Protein AF-A0AAU6CUV7-F1 (afdb_monomer_lite)

Foldseek 3Di:
DDAAEFEDDDPPDQATQLARDGPVPDDPSHHYDPDPVPGRRNHVCVVVVPRPPPPVPDPDPDD

pLDDT: mean 75.58, std 16.82, range [43.25, 93.38]

Radius of gyration: 13.68 Å; chains: 1; bounding box: 24×22×52 Å

Structure (mmCIF, N/CA/C/O backbone):
data_AF-A0AAU6CUV7-F1
#
_entry.id   AF-A0AAU6CUV7-F1
#
loop_
_atom_site.group_PDB
_atom_site.id
_atom_site.type_symbol
_atom_site.label_atom_id
_atom_site.label_alt_id
_atom_site.label_comp_id
_atom_site.label_asym_id
_atom_site.label_entity_id
_atom_site.label_seq_id
_atom_site.pdbx_PDB_ins_code
_atom_site.Cartn_x
_atom_site.Cartn_y
_atom_site.Cartn_z
_atom_site.occupancy
_atom_site.B_iso_or_equiv
_atom_site.auth_seq_id
_atom_site.auth_comp_id
_atom_site.auth_asym_id
_atom_site.auth_atom_id
_atom_site.pdbx_PDB_model_num
ATOM 1 N N . MET A 1 1 ? -6.085 1.222 17.893 1.00 55.34 1 MET A N 1
ATOM 2 C CA . MET A 1 1 ? -6.013 1.603 16.468 1.00 55.34 1 MET A CA 1
ATOM 3 C C . MET A 1 1 ? -5.058 0.613 15.819 1.00 55.34 1 MET A C 1
ATOM 5 O O . MET A 1 1 ? -3.950 0.520 16.336 1.00 55.34 1 MET A O 1
ATOM 9 N N . PRO A 1 2 ? -5.471 -0.206 14.840 1.00 66.88 2 PRO A N 1
ATOM 10 C CA . PRO A 1 2 ? -4.555 -1.154 14.209 1.00 66.88 2 PRO A CA 1
ATOM 11 C C . PRO A 1 2 ? -3.430 -0.391 13.497 1.00 66.88 2 PRO A C 1
ATOM 13 O O . PRO A 1 2 ? -3.688 0.620 12.847 1.00 66.88 2 PRO A O 1
ATOM 16 N N . GLU A 1 3 ? -2.191 -0.848 13.663 1.00 83.06 3 GLU A N 1
ATOM 17 C CA . GLU A 1 3 ? -1.045 -0.339 12.905 1.00 83.06 3 GLU A CA 1
ATOM 18 C C . GLU A 1 3 ? -1.252 -0.659 11.416 1.00 83.06 3 GLU A C 1
ATOM 20 O O . GLU A 1 3 ? -1.518 -1.809 11.056 1.00 83.06 3 GLU A O 1
ATOM 25 N N . THR A 1 4 ? -1.188 0.350 10.541 1.00 91.69 4 THR A N 1
ATOM 26 C CA . THR A 1 4 ? -1.268 0.100 9.096 1.00 91.69 4 THR A CA 1
ATOM 27 C C . THR A 1 4 ? 0.117 -0.279 8.596 1.00 91.69 4 THR A C 1
ATOM 29 O O . THR A 1 4 ? 1.108 0.388 8.897 1.00 91.69 4 THR A O 1
ATOM 32 N N . VAL A 1 5 ? 0.194 -1.360 7.827 1.00 93.38 5 VAL A N 1
ATOM 33 C CA . VAL A 1 5 ? 1.431 -1.842 7.224 1.00 93.38 5 VAL A CA 1
ATOM 34 C C . VAL A 1 5 ? 1.435 -1.423 5.759 1.00 93.38 5 VAL A C 1
ATOM 36 O O . VAL A 1 5 ? 0.608 -1.866 4.958 1.00 93.38 5 VAL A O 1
ATOM 39 N N . HIS A 1 6 ? 2.361 -0.537 5.416 1.00 92.38 6 HIS A N 1
ATOM 40 C CA . HIS A 1 6 ? 2.580 -0.031 4.068 1.00 92.38 6 HIS A CA 1
ATOM 41 C C . HIS A 1 6 ? 3.631 -0.863 3.347 1.00 92.38 6 HIS A C 1
ATOM 43 O O . HIS A 1 6 ? 4.544 -1.425 3.951 1.00 92.38 6 HIS A O 1
ATOM 49 N N . ALA A 1 7 ? 3.532 -0.900 2.026 1.00 91.06 7 ALA A N 1
ATOM 50 C CA . ALA A 1 7 ? 4.597 -1.443 1.209 1.00 91.06 7 ALA A CA 1
ATOM 51 C C . ALA A 1 7 ? 5.812 -0.506 1.261 1.00 91.06 7 ALA A C 1
ATOM 53 O O . ALA A 1 7 ? 5.686 0.710 1.093 1.00 91.06 7 ALA A O 1
ATOM 54 N N . CYS A 1 8 ? 6.987 -1.080 1.490 1.00 91.25 8 CYS A N 1
ATOM 55 C CA . CYS A 1 8 ? 8.251 -0.367 1.428 1.00 91.25 8 CYS A CA 1
ATOM 56 C C . CYS A 1 8 ? 8.453 0.171 -0.001 1.00 91.25 8 CYS A C 1
ATOM 58 O O . CYS A 1 8 ? 8.213 -0.571 -0.961 1.00 91.25 8 CYS A O 1
ATOM 60 N N . PRO A 1 9 ? 8.871 1.438 -0.175 1.00 85.81 9 PRO A N 1
ATOM 61 C CA . PRO A 1 9 ? 9.214 1.958 -1.491 1.00 85.81 9 PRO A CA 1
ATOM 62 C C . PRO A 1 9 ? 10.286 1.080 -2.159 1.00 85.81 9 PRO A C 1
ATOM 64 O O . PRO A 1 9 ? 11.283 0.743 -1.512 1.00 85.81 9 PRO A O 1
ATOM 67 N N . PRO A 1 10 ? 10.123 0.697 -3.437 1.00 82.25 10 PRO A N 1
ATOM 68 C CA . PRO A 1 10 ? 11.183 0.014 -4.168 1.00 82.25 10 PRO A CA 1
ATOM 69 C C . PRO A 1 10 ? 12.403 0.933 -4.317 1.00 82.25 10 PRO A C 1
ATOM 71 O O . PRO A 1 10 ? 12.278 2.158 -4.322 1.00 82.25 10 PRO A O 1
ATOM 74 N N . GLY A 1 11 ? 13.594 0.344 -4.455 1.00 80.62 11 GLY A N 1
ATOM 75 C CA . GLY A 1 11 ? 14.837 1.104 -4.608 1.00 80.62 11 GLY A CA 1
ATOM 76 C C . GLY A 1 11 ? 14.747 2.112 -5.759 1.00 80.62 11 GLY A C 1
ATOM 77 O O . GLY A 1 11 ? 14.474 1.733 -6.895 1.00 80.62 11 GLY A O 1
ATOM 78 N N . GLY A 1 12 ? 14.952 3.395 -5.453 1.00 78.62 12 GLY A N 1
ATOM 79 C CA . GLY A 1 12 ? 14.822 4.502 -6.410 1.00 78.62 12 GLY A CA 1
ATOM 80 C C . GLY A 1 12 ? 13.460 5.208 -6.413 1.00 78.62 12 GLY A C 1
ATOM 81 O O . GLY A 1 12 ? 13.344 6.265 -7.027 1.00 78.62 12 GLY A O 1
ATOM 82 N N . SER A 1 13 ? 12.456 4.689 -5.700 1.00 79.81 13 SER A N 1
ATOM 83 C CA . SER A 1 13 ? 11.182 5.377 -5.469 1.00 79.81 13 SER A CA 1
ATOM 84 C C . SER A 1 13 ? 11.170 6.066 -4.105 1.00 79.81 13 SER A C 1
ATOM 86 O O . SER A 1 13 ? 11.624 5.513 -3.104 1.00 79.81 13 SER A O 1
ATOM 88 N N . SER A 1 14 ? 10.619 7.277 -4.050 1.00 85.94 14 SER A N 1
ATOM 89 C CA . SER A 1 14 ? 10.369 8.010 -2.803 1.00 85.94 14 SER A CA 1
ATOM 90 C C . SER A 1 14 ? 8.971 7.757 -2.233 1.00 85.94 14 SER A C 1
ATOM 92 O O . SER A 1 14 ? 8.645 8.278 -1.166 1.00 85.94 14 SER A O 1
ATOM 94 N N . LEU A 1 15 ? 8.145 6.972 -2.930 1.00 87.50 15 LEU A N 1
ATOM 95 C CA . LEU A 1 15 ? 6.734 6.774 -2.621 1.00 87.50 15 LEU A CA 1
ATOM 96 C C . LEU A 1 15 ? 6.450 5.309 -2.304 1.00 87.50 15 LEU A C 1
ATOM 98 O O . LEU A 1 15 ? 6.915 4.398 -2.991 1.00 87.50 15 LEU A O 1
ATOM 102 N N . THR A 1 16 ? 5.638 5.083 -1.275 1.00 88.25 16 THR A N 1
ATOM 103 C CA . THR A 1 16 ? 5.099 3.752 -0.990 1.00 88.25 16 THR A CA 1
ATOM 104 C C . THR A 1 16 ? 4.180 3.314 -2.135 1.00 88.25 16 THR A C 1
ATOM 106 O O . THR A 1 16 ? 3.279 4.063 -2.510 1.00 88.25 16 THR A O 1
ATOM 109 N N . PRO A 1 17 ? 4.344 2.107 -2.702 1.00 84.44 17 PRO A N 1
ATOM 110 C CA . PRO A 1 17 ? 3.543 1.686 -3.850 1.00 84.44 17 PRO A CA 1
ATOM 111 C C . PRO A 1 17 ? 2.089 1.366 -3.474 1.00 84.44 17 PRO A C 1
ATOM 113 O O . PRO A 1 17 ? 1.242 1.245 -4.351 1.00 84.44 17 PRO A O 1
ATOM 116 N N . CYS A 1 18 ? 1.779 1.229 -2.179 1.00 87.12 18 CYS A N 1
ATOM 117 C CA . CYS A 1 18 ? 0.426 0.949 -1.709 1.00 87.12 18 CYS A CA 1
ATOM 118 C C . CYS A 1 18 ? -0.466 2.193 -1.679 1.00 87.12 18 CYS A C 1
ATOM 120 O O . CYS A 1 18 ? -1.638 2.084 -2.021 1.00 87.12 18 CYS A O 1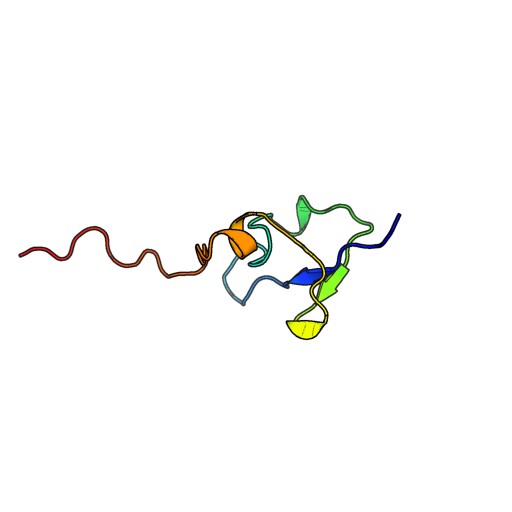
ATOM 122 N N . CYS A 1 19 ? 0.050 3.358 -1.269 1.00 85.38 19 CYS A N 1
ATOM 123 C CA . CYS A 1 19 ? -0.751 4.576 -1.119 1.00 85.38 19 CYS A CA 1
ATOM 124 C C . CYS A 1 19 ? -0.157 5.836 -1.746 1.00 85.38 19 CYS A C 1
ATOM 126 O O . CYS A 1 19 ? -0.754 6.903 -1.597 1.00 85.38 19 CYS A O 1
ATOM 128 N N . HIS A 1 20 ? 0.980 5.716 -2.434 1.00 83.69 20 HIS A N 1
ATOM 129 C CA . HIS A 1 20 ? 1.719 6.818 -3.056 1.00 83.69 20 HIS A CA 1
ATOM 130 C C . HIS A 1 20 ? 2.049 7.956 -2.102 1.00 83.69 20 HIS A C 1
ATOM 132 O O . HIS A 1 20 ? 2.203 9.103 -2.511 1.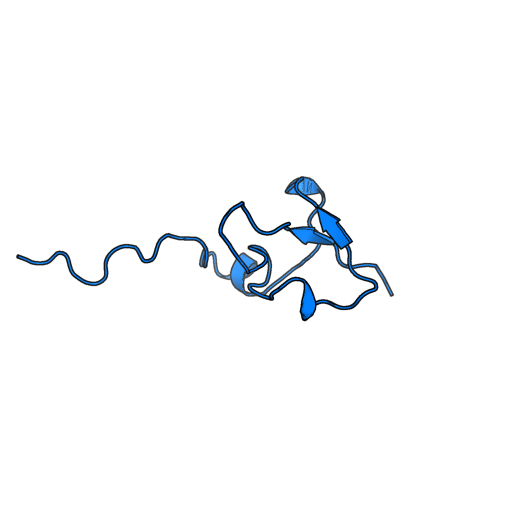00 83.69 20 HIS A O 1
ATOM 138 N N . ARG A 1 21 ? 2.197 7.626 -0.819 1.00 87.00 21 ARG A N 1
ATOM 139 C CA . ARG A 1 21 ? 2.693 8.566 0.178 1.00 87.00 21 ARG A CA 1
ATOM 140 C C . ARG A 1 21 ? 4.168 8.331 0.429 1.00 87.00 21 ARG A C 1
ATOM 142 O O . ARG A 1 21 ? 4.600 7.169 0.451 1.00 87.00 21 ARG A O 1
ATOM 149 N N . PRO A 1 22 ? 4.943 9.396 0.642 1.00 88.44 22 PRO A N 1
ATOM 150 C CA . PRO A 1 22 ? 6.306 9.243 1.086 1.00 88.44 22 PRO A CA 1
ATOM 151 C C . PRO A 1 22 ? 6.346 8.709 2.528 1.00 88.44 22 PRO A C 1
ATOM 153 O O . PRO A 1 22 ? 5.503 9.088 3.345 1.00 88.44 22 PRO A O 1
ATOM 156 N N . PRO A 1 23 ? 7.344 7.880 2.884 1.00 87.62 23 PRO A N 1
ATOM 157 C CA . PRO A 1 23 ? 7.481 7.319 4.230 1.00 87.62 23 PRO A CA 1
ATOM 158 C C . PRO A 1 23 ? 7.444 8.344 5.369 1.00 87.62 23 PRO A C 1
ATOM 160 O O . PRO A 1 23 ? 6.993 8.032 6.464 1.00 87.62 23 PRO A O 1
ATOM 163 N N . PHE A 1 24 ? 7.913 9.569 5.121 1.00 87.94 24 PHE A N 1
ATOM 164 C CA . PHE A 1 24 ? 7.956 10.643 6.116 1.00 87.94 24 PHE A CA 1
ATOM 165 C C . PHE A 1 24 ? 6.608 11.345 6.345 1.00 87.94 24 PHE A C 1
ATOM 167 O O . PHE A 1 24 ? 6.458 12.032 7.352 1.00 87.94 24 PHE A O 1
ATOM 174 N N . GLU A 1 25 ? 5.633 11.170 5.449 1.00 89.62 25 GLU A N 1
ATOM 175 C CA . GLU A 1 25 ? 4.249 11.634 5.643 1.00 89.62 25 GLU A CA 1
ATOM 176 C C . GLU A 1 25 ? 3.352 10.563 6.275 1.00 89.62 25 GLU A C 1
ATOM 178 O O . GLU A 1 25 ? 2.193 10.832 6.603 1.00 89.62 25 GLU A O 1
ATOM 183 N N . LEU A 1 26 ? 3.861 9.340 6.448 1.00 87.44 26 LEU A N 1
ATOM 184 C CA . LEU A 1 26 ? 3.127 8.288 7.134 1.00 87.44 26 LEU A CA 1
ATOM 185 C C . LEU A 1 26 ? 3.104 8.543 8.650 1.00 87.44 26 LEU A C 1
ATOM 187 O O . LEU A 1 26 ? 4.081 9.044 9.219 1.00 87.44 26 LEU A O 1
ATOM 191 N N . PRO A 1 27 ? 2.009 8.175 9.337 1.00 89.69 27 PRO A N 1
ATOM 192 C CA . PRO A 1 27 ? 1.981 8.131 10.791 1.00 89.69 27 PRO A CA 1
ATOM 193 C C . PRO A 1 27 ? 3.178 7.352 11.345 1.00 89.69 27 PRO A C 1
ATOM 195 O O . PRO A 1 27 ? 3.479 6.253 10.894 1.00 89.69 27 PRO A O 1
ATOM 198 N N . ARG A 1 28 ? 3.834 7.874 12.387 1.00 87.69 28 ARG A N 1
ATOM 199 C CA . ARG A 1 28 ? 4.978 7.191 13.033 1.00 87.69 28 ARG A CA 1
ATOM 200 C C . ARG A 1 28 ? 4.617 5.847 13.679 1.00 87.69 28 ARG A C 1
ATOM 202 O O . ARG A 1 28 ? 5.507 5.097 14.057 1.00 87.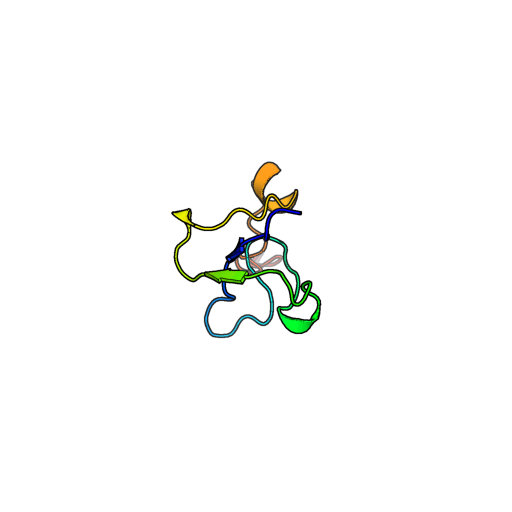69 28 ARG A O 1
ATOM 209 N N . THR A 1 29 ? 3.326 5.587 13.860 1.00 89.88 29 THR A N 1
ATOM 210 C CA . THR A 1 29 ? 2.780 4.324 14.366 1.00 89.88 29 THR A CA 1
ATOM 211 C C . THR A 1 29 ? 2.615 3.269 13.279 1.00 89.88 29 THR A C 1
ATOM 213 O O . THR A 1 29 ? 2.373 2.111 13.605 1.00 89.88 29 THR A O 1
ATOM 216 N N . ASP A 1 30 ? 2.701 3.664 12.011 1.00 90.44 30 ASP A N 1
ATOM 217 C CA . ASP A 1 30 ? 2.575 2.751 10.888 1.00 90.44 30 ASP A CA 1
ATOM 218 C C . ASP A 1 30 ? 3.903 2.047 10.608 1.00 90.44 30 ASP A C 1
ATOM 220 O O . ASP A 1 30 ? 4.994 2.542 10.911 1.00 90.44 30 ASP A O 1
ATOM 224 N N . ARG A 1 31 ? 3.803 0.865 10.006 1.00 92.31 31 ARG A N 1
ATOM 225 C CA . ARG A 1 31 ? 4.952 0.036 9.645 1.00 92.31 31 ARG A CA 1
ATOM 226 C C . ARG A 1 31 ? 5.135 -0.017 8.140 1.00 92.31 31 ARG A C 1
ATOM 228 O O . ARG A 1 31 ? 4.196 0.188 7.380 1.00 92.31 31 ARG A O 1
ATOM 235 N N . MET A 1 32 ? 6.351 -0.342 7.713 1.00 91.12 32 MET A N 1
ATOM 236 C CA . MET A 1 32 ? 6.665 -0.652 6.322 1.00 91.12 32 MET A CA 1
ATOM 237 C C . MET A 1 32 ? 7.210 -2.073 6.220 1.00 91.12 32 MET A C 1
ATOM 239 O O . MET A 1 32 ? 7.972 -2.505 7.084 1.00 91.12 32 MET A O 1
ATOM 243 N N . THR A 1 33 ? 6.833 -2.781 5.160 1.00 91.62 33 THR A N 1
ATOM 244 C CA . THR A 1 33 ? 7.276 -4.150 4.877 1.00 91.62 33 THR A CA 1
ATOM 245 C C . THR A 1 33 ? 7.700 -4.294 3.418 1.00 91.62 33 THR A C 1
ATOM 247 O O . THR A 1 33 ? 7.147 -3.637 2.537 1.00 91.62 33 THR A O 1
ATOM 250 N N . GLN A 1 34 ? 8.685 -5.148 3.150 1.00 90.06 34 GLN A N 1
ATOM 251 C CA . GLN A 1 34 ? 9.008 -5.582 1.784 1.00 90.06 34 GLN A CA 1
ATOM 252 C C . GLN A 1 34 ? 8.156 -6.782 1.345 1.00 90.06 34 GLN A C 1
ATOM 254 O O . GLN A 1 34 ? 8.112 -7.083 0.156 1.00 90.06 34 GLN A O 1
ATOM 259 N N . ASP A 1 35 ? 7.490 -7.448 2.291 1.00 90.62 35 ASP A N 1
ATOM 260 C CA . ASP A 1 35 ? 6.623 -8.593 2.033 1.00 90.62 35 ASP A CA 1
ATOM 261 C C . ASP A 1 35 ? 5.225 -8.126 1.582 1.00 90.62 35 ASP A C 1
ATOM 263 O O . ASP A 1 35 ? 4.525 -7.486 2.373 1.00 90.62 35 ASP A O 1
ATOM 267 N N . PRO A 1 36 ? 4.802 -8.396 0.331 1.00 83.75 36 PRO A N 1
ATOM 268 C CA . PRO A 1 36 ? 3.532 -7.900 -0.198 1.00 83.75 36 PRO A CA 1
ATOM 269 C C . PRO A 1 36 ? 2.309 -8.492 0.513 1.00 83.75 36 PRO A C 1
ATOM 271 O O . PRO A 1 36 ? 1.273 -7.825 0.563 1.00 83.75 36 PRO A O 1
ATOM 274 N N . ASP A 1 37 ? 2.423 -9.696 1.080 1.00 88.75 37 ASP A N 1
ATOM 275 C CA . ASP A 1 37 ? 1.333 -10.370 1.795 1.00 88.75 37 ASP A CA 1
ATOM 276 C C . ASP A 1 37 ? 1.087 -9.773 3.191 1.00 88.75 37 ASP A C 1
ATOM 278 O O . ASP A 1 37 ? -0.033 -9.808 3.702 1.00 88.75 37 ASP A O 1
ATOM 282 N N . ALA A 1 38 ? 2.099 -9.135 3.786 1.00 90.31 38 ALA A N 1
ATOM 283 C CA . ALA A 1 38 ? 1.977 -8.404 5.045 1.00 90.31 38 ALA A CA 1
ATOM 284 C C . ALA A 1 38 ? 1.422 -6.969 4.894 1.00 90.31 38 ALA A C 1
ATOM 286 O O . ALA A 1 38 ? 1.236 -6.280 5.899 1.00 90.31 38 ALA A O 1
ATOM 287 N N . VAL A 1 39 ? 1.169 -6.481 3.671 1.00 91.06 39 VAL A N 1
ATOM 288 C CA . VAL A 1 39 ? 0.666 -5.115 3.427 1.00 91.06 39 VAL A CA 1
ATOM 289 C C . VAL A 1 39 ? -0.827 -5.022 3.755 1.00 91.06 39 VAL A C 1
ATOM 291 O O . VAL A 1 39 ? -1.665 -5.617 3.081 1.00 91.06 39 VAL A O 1
ATOM 294 N N . THR A 1 40 ? -1.180 -4.195 4.741 1.00 91.25 40 THR A N 1
ATOM 295 C CA . THR A 1 40 ? -2.577 -3.945 5.151 1.00 91.25 40 THR A CA 1
ATOM 296 C C . THR A 1 40 ? -3.123 -2.599 4.662 1.00 91.25 40 THR A C 1
ATOM 298 O O . THR A 1 40 ? -4.313 -2.308 4.806 1.00 91.25 40 THR A O 1
ATOM 301 N N . CYS A 1 41 ? -2.277 -1.772 4.041 1.00 88.88 41 CYS A N 1
ATOM 302 C CA . CYS A 1 41 ? -2.670 -0.490 3.468 1.00 88.88 41 CYS A CA 1
ATOM 303 C C . CYS A 1 41 ? -3.666 -0.664 2.306 1.00 88.88 41 CYS A C 1
ATOM 305 O O . CYS A 1 41 ? -3.304 -1.049 1.191 1.00 88.88 41 CYS A O 1
ATOM 307 N N . THR A 1 42 ? -4.934 -0.342 2.569 1.00 81.44 42 THR A N 1
ATOM 308 C CA . THR A 1 42 ? -6.026 -0.392 1.586 1.00 81.44 42 THR A CA 1
ATOM 309 C C . THR A 1 42 ? -6.220 0.990 0.975 1.00 81.44 42 THR A C 1
ATOM 311 O O . THR A 1 42 ? -7.135 1.729 1.332 1.00 81.44 42 THR A O 1
ATOM 314 N N . SER A 1 43 ? -5.310 1.387 0.090 1.00 72.31 43 SER A N 1
ATOM 315 C CA . SER A 1 43 ? -5.451 2.658 -0.620 1.00 72.31 43 SER A CA 1
ATOM 316 C C . SER A 1 43 ? -6.384 2.498 -1.826 1.00 72.31 43 SER A C 1
ATOM 318 O O . SER A 1 43 ? -6.344 1.453 -2.483 1.00 72.31 43 SER A O 1
ATOM 320 N N . PRO A 1 44 ? -7.198 3.514 -2.171 1.00 62.19 44 PRO A N 1
ATOM 321 C CA . PRO A 1 44 ? -8.150 3.431 -3.280 1.00 62.19 44 PRO A CA 1
ATOM 322 C C . PRO A 1 44 ? -7.479 3.131 -4.627 1.00 62.19 44 PRO A C 1
ATOM 324 O O . PRO A 1 44 ? -8.098 2.492 -5.469 1.00 62.19 44 PRO A O 1
ATOM 327 N N . TRP A 1 45 ? -6.199 3.486 -4.793 1.00 60.34 45 TRP A N 1
ATOM 328 C CA . TRP A 1 45 ? -5.361 3.118 -5.943 1.00 60.34 45 TRP A CA 1
ATOM 329 C C . TRP A 1 45 ? -5.321 1.607 -6.204 1.00 60.34 45 TRP A C 1
ATOM 331 O O . TRP A 1 45 ? -5.409 1.171 -7.349 1.00 60.34 45 TRP A O 1
ATOM 341 N N . ARG A 1 46 ? -5.284 0.799 -5.138 1.00 57.22 46 ARG A N 1
ATOM 342 C CA . ARG A 1 46 ? -5.277 -0.665 -5.235 1.00 57.22 46 ARG A CA 1
ATOM 343 C C . ARG A 1 46 ? -6.638 -1.229 -5.657 1.00 57.22 46 ARG A C 1
ATOM 345 O O . ARG A 1 46 ? -6.689 -2.304 -6.240 1.00 57.22 46 ARG A O 1
ATOM 352 N N . LEU A 1 47 ? -7.732 -0.511 -5.382 1.00 56.66 47 LEU A N 1
ATOM 353 C CA . LEU A 1 47 ? -9.102 -0.937 -5.703 1.00 56.66 47 LEU A CA 1
ATOM 354 C C . LEU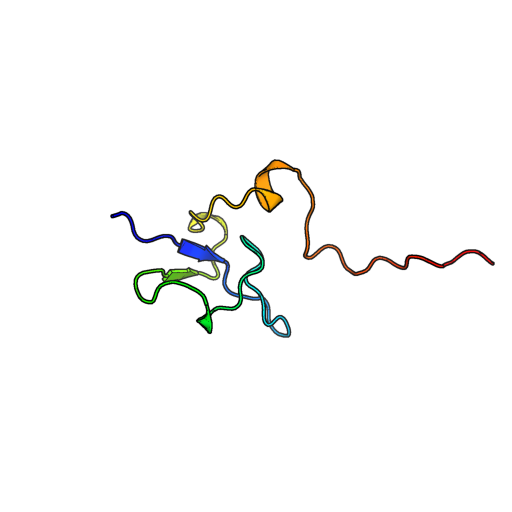 A 1 47 ? -9.490 -0.646 -7.156 1.00 56.66 47 LEU A C 1
ATOM 356 O O . LEU A 1 47 ? -10.319 -1.351 -7.721 1.00 56.66 47 LEU A O 1
ATOM 360 N N . ILE A 1 48 ? -8.892 0.380 -7.760 1.00 59.38 48 ILE A N 1
ATOM 361 C CA . ILE A 1 48 ? -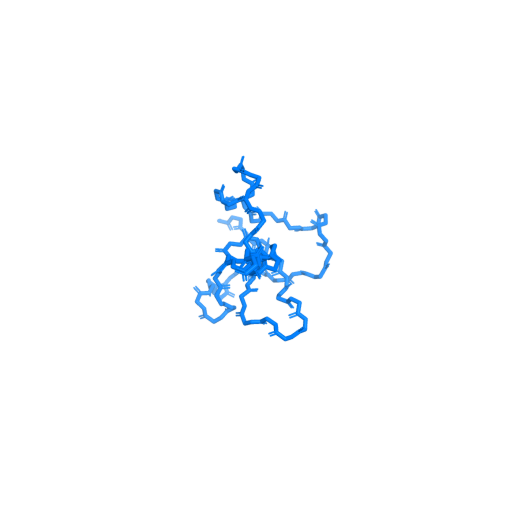9.173 0.792 -9.142 1.00 59.38 48 ILE A CA 1
ATOM 362 C C . ILE A 1 48 ? -8.268 0.108 -10.177 1.00 59.38 48 ILE A C 1
ATOM 364 O O . ILE A 1 48 ? -8.394 0.392 -11.364 1.00 59.38 48 ILE A O 1
ATOM 368 N N . GLY A 1 49 ? -7.351 -0.773 -9.752 1.00 55.34 49 GLY A N 1
ATOM 369 C CA . GLY A 1 49 ? -6.408 -1.454 -10.651 1.00 55.34 49 GLY A CA 1
ATOM 370 C C . GLY A 1 49 ? -5.486 -0.495 -11.413 1.00 55.34 49 GLY A C 1
ATOM 371 O O . GLY A 1 49 ? -4.925 -0.862 -12.441 1.00 55.34 49 GLY A O 1
ATOM 372 N N . ILE A 1 50 ? -5.355 0.749 -10.941 1.00 56.91 50 ILE A N 1
ATOM 373 C CA . ILE A 1 50 ? -4.406 1.712 -11.485 1.00 56.91 50 ILE A CA 1
ATOM 374 C C . ILE A 1 50 ? -3.128 1.509 -10.696 1.00 56.91 50 ILE A C 1
ATOM 376 O O . ILE A 1 50 ? -2.989 2.064 -9.610 1.00 56.91 50 ILE A O 1
ATOM 380 N N . ASP A 1 51 ? -2.216 0.698 -11.230 1.00 55.28 51 ASP A N 1
ATOM 381 C CA . ASP A 1 51 ? -0.839 0.630 -10.755 1.00 55.28 51 ASP A CA 1
ATOM 382 C C . ASP A 1 51 ? -0.197 2.007 -10.946 1.00 55.28 51 ASP A C 1
ATOM 384 O O . ASP A 1 51 ? 0.175 2.363 -12.065 1.00 55.28 51 ASP A O 1
ATOM 388 N N . PRO A 1 52 ? 0.014 2.807 -9.892 1.00 56.25 52 PRO A N 1
ATOM 389 C CA . PRO A 1 52 ? 0.632 4.117 -10.046 1.00 56.25 52 PRO A CA 1
ATOM 390 C C . PRO A 1 52 ? 2.170 3.975 -10.068 1.00 56.25 52 PRO A C 1
ATOM 392 O O . PRO A 1 52 ? 2.909 4.956 -10.068 1.00 56.25 52 PRO A O 1
ATOM 395 N N . HIS A 1 53 ? 2.640 2.720 -10.086 1.00 51.12 53 HIS A N 1
ATOM 396 C CA . HIS A 1 53 ? 3.988 2.269 -10.409 1.00 51.12 53 HIS A CA 1
ATOM 397 C C . HIS A 1 53 ? 4.078 1.643 -11.809 1.00 51.12 53 HIS A C 1
ATOM 399 O O . HIS A 1 53 ? 5.168 1.212 -12.201 1.00 51.12 53 HIS A O 1
ATOM 405 N N . ALA A 1 54 ? 2.970 1.599 -12.571 1.00 48.81 54 ALA A N 1
ATOM 406 C CA . ALA A 1 54 ? 3.086 1.469 -14.012 1.00 48.81 54 ALA A CA 1
ATOM 407 C C . ALA A 1 54 ? 4.087 2.547 -14.433 1.00 48.81 54 ALA A C 1
ATOM 409 O O . ALA A 1 54 ? 3.948 3.696 -13.989 1.00 48.81 54 ALA A O 1
ATOM 410 N N . PRO A 1 55 ? 5.133 2.194 -15.206 1.00 43.25 55 PRO A N 1
ATOM 411 C CA . PRO A 1 55 ? 6.035 3.208 -15.716 1.00 43.25 55 PRO A CA 1
ATOM 412 C C . PRO A 1 55 ? 5.154 4.293 -16.323 1.00 43.25 55 PRO A C 1
ATOM 414 O O . PRO A 1 55 ? 4.071 3.991 -16.826 1.00 43.25 55 PRO A O 1
ATOM 417 N N . TYR A 1 56 ? 5.587 5.542 -16.245 1.00 47.16 56 TYR A N 1
ATOM 418 C CA . TYR A 1 56 ? 5.161 6.597 -17.151 1.00 47.16 56 TYR A CA 1
ATOM 419 C C . TYR A 1 56 ? 5.241 6.015 -18.580 1.00 47.16 56 TYR A C 1
ATOM 421 O O . TYR A 1 56 ? 6.257 6.089 -19.251 1.00 47.16 56 TYR A O 1
ATOM 429 N N . ARG A 1 57 ? 4.245 5.249 -19.029 1.00 45.09 57 ARG A N 1
ATOM 430 C CA . ARG A 1 57 ? 4.384 4.387 -20.198 1.00 45.09 57 ARG A CA 1
ATOM 431 C C . ARG A 1 57 ? 4.051 5.294 -21.359 1.00 45.09 57 ARG A C 1
ATOM 433 O O . ARG A 1 57 ? 2.923 5.323 -21.822 1.00 45.09 57 ARG A O 1
ATOM 440 N N . ASN A 1 58 ? 5.041 6.113 -21.703 1.00 47.16 58 ASN A N 1
ATOM 441 C CA . ASN A 1 58 ? 5.211 6.866 -22.929 1.00 47.16 58 ASN A CA 1
ATOM 442 C C . ASN A 1 58 ? 3.878 7.381 -23.487 1.00 47.16 58 ASN A C 1
ATOM 444 O O . ASN A 1 58 ? 3.363 6.853 -24.473 1.00 47.16 58 ASN A O 1
ATOM 448 N N . ALA A 1 59 ? 3.322 8.431 -22.880 1.00 49.84 59 ALA A N 1
ATOM 449 C CA . ALA A 1 59 ? 2.361 9.274 -23.580 1.00 49.84 59 ALA A CA 1
ATOM 450 C C . ALA A 1 59 ? 3.116 9.997 -24.714 1.00 49.84 59 ALA A C 1
ATOM 452 O O . ALA A 1 59 ? 3.593 11.112 -24.531 1.00 49.84 59 ALA A O 1
ATOM 453 N N . GLY A 1 60 ? 3.309 9.316 -25.848 1.00 45.78 60 GLY A N 1
ATOM 454 C CA . GLY A 1 60 ? 3.942 9.880 -27.044 1.00 45.78 60 GLY A CA 1
ATOM 455 C C . GLY A 1 60 ? 5.020 9.008 -27.686 1.00 45.78 60 GLY A C 1
ATOM 456 O O . GLY A 1 60 ? 6.167 9.421 -27.805 1.00 45.78 60 GLY A O 1
ATOM 457 N N . SER A 1 61 ? 4.663 7.813 -28.148 1.00 53.00 61 SER A N 1
ATOM 458 C CA . SER A 1 61 ? 5.282 7.253 -29.355 1.00 53.00 61 SER A CA 1
ATOM 459 C C . SER A 1 61 ? 4.188 7.155 -30.409 1.00 53.00 61 SER A C 1
ATOM 461 O O . SER A 1 61 ? 3.564 6.112 -30.575 1.00 53.00 61 SER A O 1
ATOM 463 N N . THR A 1 62 ? 3.938 8.274 -31.080 1.00 53.00 62 THR A N 1
ATOM 464 C CA . THR A 1 62 ? 3.292 8.301 -32.392 1.00 53.00 62 THR A CA 1
ATOM 465 C C . THR A 1 62 ? 4.256 9.063 -33.297 1.00 53.00 62 THR A C 1
ATOM 467 O O . THR A 1 62 ? 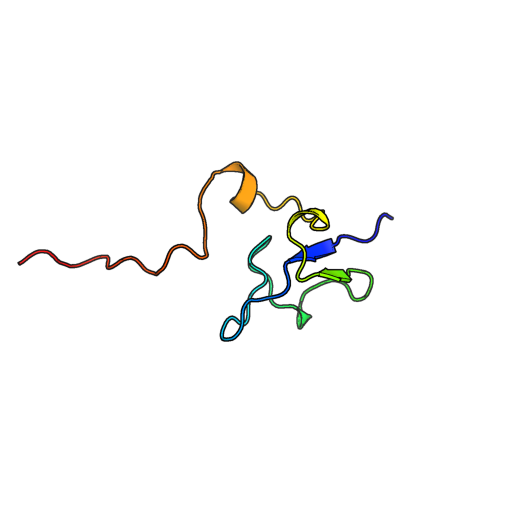4.807 10.067 -32.857 1.00 53.00 62 THR A O 1
ATOM 470 N N . GLN A 1 63 ? 4.506 8.471 -34.467 1.00 53.75 63 GLN A N 1
ATOM 471 C CA . GLN A 1 63 ? 5.513 8.780 -35.494 1.00 53.75 63 GLN A CA 1
ATOM 472 C C . GLN A 1 63 ? 5.877 10.252 -35.695 1.00 53.75 63 GLN A C 1
ATOM 474 O O . GLN A 1 63 ? 4.958 11.099 -35.676 1.00 53.75 63 GLN A O 1
#

Secondary structure (DSSP, 8-state):
-PPPEEEPPPTT-SS-TTT---GGGS-TT-EEES-GGG-----HHHHTT--TTS----S----

Sequence (63 aa):
MPETVHACPPGGSSLTPCCHRPPFELPRTDRMTQDPDAVTCTSPWRLIGIDPHAPYRNAGSTQ